Protein AF-A0A820CTV7-F1 (afdb_monomer_lite)

Foldseek 3Di:
DDPPPPPPVPPCNVVVVLLVVLLVVLQVQLLDLPQPDALVVSLVSSQVVVCVVVVDDDDPPDDRPDDSVRSVVSCVVSQWDADPPGNGTHHPVSDHPVRPDD

Structure (mmCIF, N/CA/C/O backbone):
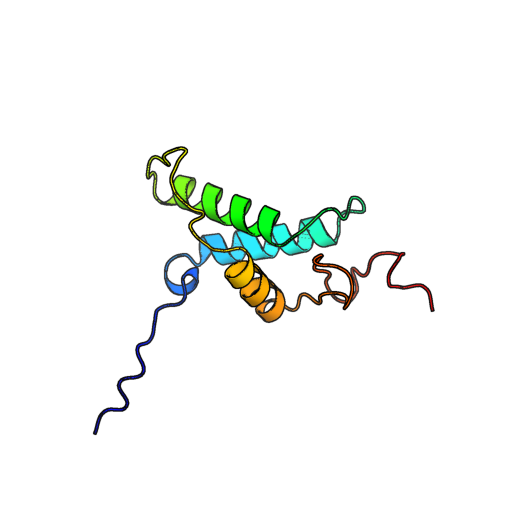data_AF-A0A820CTV7-F1
#
_entry.id   AF-A0A820CTV7-F1
#
loop_
_atom_site.group_PDB
_atom_site.id
_atom_site.type_symbol
_atom_site.label_atom_id
_atom_site.label_alt_id
_atom_site.label_comp_id
_atom_site.label_asym_id
_atom_site.label_entity_id
_atom_site.label_seq_id
_atom_site.pdbx_PDB_ins_code
_atom_site.Cartn_x
_atom_site.Cartn_y
_atom_site.Cartn_z
_atom_site.occupancy
_atom_site.B_iso_or_equiv
_atom_site.auth_seq_id
_atom_site.auth_comp_id
_atom_site.auth_asym_id
_atom_site.auth_atom_id
_atom_site.pdbx_PDB_model_num
ATOM 1 N N . GLU A 1 1 ? -20.499 -4.637 -34.518 1.00 41.75 1 GLU A N 1
ATOM 2 C CA . GLU A 1 1 ? -19.044 -4.855 -34.421 1.00 41.75 1 GLU A CA 1
ATOM 3 C C . GLU A 1 1 ? -18.436 -4.005 -33.309 1.00 41.75 1 GLU A C 1
ATOM 5 O O . GLU A 1 1 ? -18.796 -2.845 -33.170 1.00 41.75 1 GLU A O 1
ATOM 10 N N . GLY A 1 2 ? -17.578 -4.618 -32.487 1.00 45.88 2 GLY A N 1
ATOM 11 C CA . GLY A 1 2 ? -16.484 -3.969 -31.755 1.00 45.88 2 GLY A CA 1
ATOM 12 C C . GLY A 1 2 ? -16.779 -2.846 -30.753 1.00 45.88 2 GLY A C 1
ATOM 13 O O . GLY A 1 2 ? -16.263 -1.746 -30.921 1.00 45.88 2 GLY A O 1
ATOM 14 N N . ARG A 1 3 ? -17.445 -3.119 -29.617 1.00 50.94 3 ARG A N 1
ATOM 15 C CA . ARG A 1 3 ? -17.168 -2.323 -28.402 1.00 50.94 3 ARG A CA 1
ATOM 16 C C . ARG A 1 3 ? -15.795 -2.749 -27.889 1.00 50.94 3 ARG A C 1
ATOM 18 O O . ARG A 1 3 ? -15.694 -3.640 -27.051 1.00 50.94 3 ARG A O 1
ATOM 25 N N . GLY A 1 4 ? -14.744 -2.153 -28.450 1.00 45.50 4 GLY A N 1
ATOM 26 C CA . GLY A 1 4 ? -13.370 -2.270 -27.973 1.00 45.50 4 GLY A CA 1
ATOM 27 C C . GLY A 1 4 ? -13.254 -1.649 -26.587 1.00 45.50 4 GLY A C 1
ATOM 28 O O . GLY A 1 4 ? -12.753 -0.539 -26.432 1.00 45.50 4 GLY A O 1
ATOM 29 N N . GLY A 1 5 ? -13.767 -2.346 -25.572 1.00 43.34 5 GLY A N 1
ATOM 30 C CA . GLY A 1 5 ? -13.456 -2.060 -24.188 1.00 43.34 5 GLY A CA 1
ATOM 31 C C . GLY A 1 5 ? -11.959 -2.243 -24.054 1.00 43.34 5 GLY A C 1
ATOM 32 O O . GLY A 1 5 ? -11.481 -3.375 -24.038 1.00 43.34 5 GLY A O 1
ATOM 33 N N . LYS A 1 6 ? -11.211 -1.135 -24.034 1.00 47.84 6 LYS A N 1
ATOM 34 C CA . LYS A 1 6 ? -9.814 -1.150 -23.623 1.00 47.84 6 LYS A CA 1
ATOM 35 C C . LYS A 1 6 ? -9.811 -1.840 -22.264 1.00 47.84 6 LYS A C 1
ATOM 37 O O . LYS A 1 6 ? -10.196 -1.234 -21.267 1.00 47.84 6 LYS A O 1
ATOM 42 N N . ARG A 1 7 ? -9.418 -3.116 -22.226 1.00 48.62 7 ARG A N 1
ATOM 43 C CA . ARG A 1 7 ? -8.860 -3.728 -21.027 1.00 48.62 7 ARG A CA 1
ATOM 44 C C . ARG A 1 7 ? -7.602 -2.918 -20.762 1.00 48.62 7 ARG A C 1
ATOM 46 O O . ARG A 1 7 ? -6.520 -3.262 -21.214 1.00 48.62 7 ARG A O 1
ATOM 53 N N . THR A 1 8 ? -7.762 -1.760 -20.133 1.00 48.78 8 THR A N 1
ATOM 54 C CA . THR A 1 8 ? -6.677 -1.133 -19.405 1.00 48.78 8 THR A CA 1
ATOM 55 C C . THR A 1 8 ? -6.351 -2.162 -18.342 1.00 48.78 8 THR A C 1
ATOM 57 O O . THR A 1 8 ? -7.089 -2.250 -17.356 1.00 48.78 8 THR A O 1
ATOM 60 N N . SER A 1 9 ? -5.362 -3.026 -18.606 1.00 56.34 9 SER A N 1
ATOM 61 C CA . SER A 1 9 ? -4.808 -3.911 -17.587 1.00 56.34 9 SER A CA 1
ATOM 62 C C . SER A 1 9 ? -4.627 -3.041 -16.356 1.00 56.34 9 SER A C 1
ATOM 64 O O . SER A 1 9 ? -3.955 -2.007 -16.404 1.00 56.34 9 SER A O 1
ATOM 66 N N . SER A 1 10 ? -5.390 -3.350 -15.305 1.00 68.88 10 SER A N 1
ATOM 67 C CA . SER A 1 10 ? -5.280 -2.588 -14.067 1.00 68.88 10 SER A CA 1
ATOM 68 C C . SER A 1 10 ? -3.824 -2.694 -13.629 1.00 68.88 10 SER A C 1
ATOM 70 O O . SER A 1 10 ? -3.195 -3.711 -13.876 1.00 68.88 10 SER A O 1
ATOM 72 N N . PHE A 1 11 ? -3.257 -1.667 -13.003 1.00 79.88 11 PHE A N 1
ATOM 73 C CA . PHE A 1 11 ? -1.857 -1.703 -12.553 1.00 79.88 11 PHE A CA 1
ATOM 74 C C . PHE A 1 11 ? -1.488 -3.029 -11.843 1.00 79.88 11 PHE A C 1
ATOM 76 O O . PHE A 1 11 ? -0.429 -3.597 -12.081 1.00 79.88 11 PHE A O 1
ATOM 83 N N . TYR A 1 12 ? -2.418 -3.572 -11.057 1.00 81.50 12 TYR A N 1
ATOM 84 C CA . TYR A 1 12 ? -2.290 -4.846 -10.347 1.00 81.50 12 TYR A CA 1
ATOM 85 C C . TYR A 1 12 ? -2.395 -6.113 -11.217 1.00 81.50 12 TYR A C 1
ATOM 87 O O . TYR A 1 12 ? -1.938 -7.165 -10.801 1.00 81.50 12 TYR A O 1
ATOM 95 N N . ASP A 1 13 ? -2.941 -6.018 -12.428 1.00 82.06 13 ASP A N 1
ATOM 96 C CA . ASP A 1 13 ? -2.929 -7.087 -13.441 1.00 82.06 13 ASP A CA 1
ATOM 97 C C . ASP A 1 13 ? -1.499 -7.331 -13.958 1.00 82.06 13 ASP A C 1
ATOM 99 O O . ASP A 1 13 ? -1.119 -8.454 -14.267 1.00 82.06 13 ASP A O 1
ATOM 103 N N . ILE A 1 14 ? -0.691 -6.264 -14.000 1.00 83.88 14 ILE A N 1
ATOM 104 C CA . ILE A 1 14 ? 0.721 -6.298 -14.404 1.00 83.88 14 ILE A CA 1
ATOM 105 C C . ILE A 1 14 ? 1.624 -6.571 -13.192 1.00 83.88 14 ILE A C 1
ATOM 107 O O . ILE A 1 14 ? 2.640 -7.250 -13.315 1.00 83.88 14 ILE A O 1
ATOM 111 N N . PHE A 1 15 ? 1.245 -6.059 -12.016 1.00 85.06 15 PHE A N 1
ATOM 112 C CA . PHE A 1 15 ? 2.001 -6.194 -10.769 1.00 85.06 15 PHE A CA 1
ATOM 113 C C . PHE A 1 15 ? 1.155 -6.824 -9.645 1.00 85.06 15 PHE A C 1
ATOM 115 O O . PHE A 1 15 ? 0.832 -6.141 -8.662 1.00 85.06 15 PHE A O 1
ATOM 122 N N . PRO A 1 16 ? 0.794 -8.116 -9.760 1.00 87.19 16 PRO A N 1
ATOM 123 C CA . PRO A 1 16 ? -0.030 -8.799 -8.761 1.00 87.19 16 PRO A CA 1
ATOM 1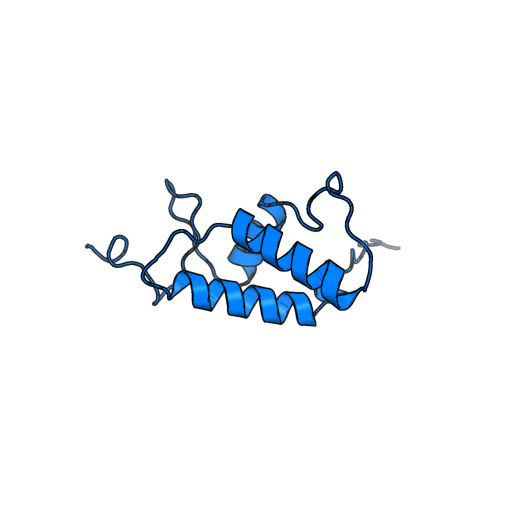24 C C . PRO A 1 16 ? 0.679 -8.928 -7.405 1.00 87.19 16 PRO A C 1
ATOM 126 O O . PRO A 1 16 ? 0.043 -8.801 -6.359 1.00 87.19 16 PRO A O 1
ATOM 129 N N . ASP A 1 17 ? 2.007 -9.083 -7.396 1.00 87.81 17 ASP A N 1
ATOM 130 C CA . ASP A 1 17 ? 2.806 -9.099 -6.164 1.00 87.81 17 ASP A CA 1
ATOM 131 C C . ASP A 1 17 ? 2.685 -7.787 -5.381 1.00 87.81 17 ASP A C 1
ATOM 133 O O . ASP A 1 17 ? 2.511 -7.798 -4.161 1.00 87.81 17 ASP A O 1
ATOM 137 N N . ILE A 1 18 ? 2.692 -6.646 -6.083 1.00 89.12 18 ILE A N 1
ATOM 138 C CA . ILE A 1 18 ? 2.505 -5.333 -5.452 1.00 89.12 18 ILE A CA 1
ATOM 139 C C . ILE A 1 18 ? 1.101 -5.226 -4.861 1.00 89.12 18 ILE A C 1
ATOM 141 O O . ILE A 1 18 ? 0.951 -4.667 -3.777 1.00 89.12 18 ILE A O 1
ATOM 145 N N . GLU A 1 19 ? 0.074 -5.762 -5.530 1.00 89.25 19 GLU A N 1
ATOM 146 C CA . GLU A 1 19 ? -1.287 -5.775 -4.981 1.00 89.25 19 GLU A CA 1
ATOM 147 C C . GLU A 1 19 ? -1.355 -6.551 -3.668 1.00 89.25 19 GLU A C 1
ATOM 149 O O . GLU A 1 19 ? -1.873 -6.044 -2.670 1.00 89.25 19 GLU A O 1
ATOM 154 N N . SER A 1 20 ? -0.798 -7.763 -3.662 1.00 88.44 20 SER A N 1
ATOM 155 C CA . SER A 1 20 ? -0.781 -8.638 -2.493 1.00 88.44 20 SER A CA 1
ATOM 156 C C . SER A 1 20 ? -0.071 -7.971 -1.310 1.00 88.44 20 SER A C 1
ATOM 158 O O . SER A 1 20 ? -0.625 -7.885 -0.208 1.00 88.44 20 SER A O 1
ATOM 160 N N . LEU A 1 21 ? 1.110 -7.393 -1.555 1.00 89.94 21 LEU A N 1
ATOM 161 C CA . LEU A 1 21 ? 1.885 -6.666 -0.548 1.00 89.94 21 LEU A CA 1
ATOM 162 C C . LEU A 1 21 ? 1.148 -5.420 -0.046 1.00 89.94 21 LEU A C 1
ATOM 164 O O . LEU A 1 21 ? 1.075 -5.193 1.160 1.00 89.94 21 LEU A O 1
ATOM 168 N N . ALA A 1 22 ? 0.570 -4.627 -0.948 1.00 89.88 22 ALA A N 1
ATOM 169 C CA . ALA A 1 22 ? -0.155 -3.407 -0.607 1.00 89.88 22 ALA A CA 1
ATOM 170 C C . ALA A 1 22 ? -1.414 -3.701 0.222 1.00 89.88 22 ALA A C 1
ATOM 172 O O . ALA A 1 22 ? -1.705 -2.986 1.188 1.00 89.88 22 ALA A O 1
ATOM 173 N N . LYS A 1 23 ? -2.136 -4.780 -0.099 1.00 88.88 23 LYS A N 1
ATOM 174 C CA . LYS A 1 23 ? -3.292 -5.244 0.673 1.00 88.88 23 LYS A CA 1
ATOM 175 C C . LYS A 1 23 ? -2.874 -5.700 2.070 1.00 88.88 23 LYS A C 1
ATOM 177 O O . LYS A 1 23 ? -3.459 -5.244 3.052 1.00 88.88 23 LYS A O 1
ATOM 182 N N . ALA A 1 24 ? -1.837 -6.532 2.175 1.00 89.00 24 ALA A N 1
ATOM 183 C CA . ALA A 1 24 ? -1.309 -6.991 3.460 1.00 89.00 24 ALA A CA 1
ATOM 184 C C . ALA A 1 24 ? -0.804 -5.824 4.327 1.00 89.00 24 ALA A C 1
ATOM 186 O O . ALA A 1 24 ? -1.095 -5.763 5.523 1.00 89.00 24 ALA A O 1
ATOM 187 N N . TYR A 1 25 ? -0.104 -4.864 3.714 1.00 88.50 25 TYR A N 1
ATOM 188 C CA . TYR A 1 25 ? 0.358 -3.644 4.371 1.00 88.50 25 TYR A CA 1
ATOM 189 C C . TYR A 1 25 ? -0.816 -2.820 4.908 1.00 88.50 25 TYR A C 1
ATOM 191 O O . TYR A 1 25 ? -0.812 -2.446 6.079 1.00 88.50 25 TYR A O 1
ATOM 199 N N . SER A 1 26 ? -1.852 -2.612 4.090 1.00 86.81 26 SER A N 1
ATOM 200 C CA . SER A 1 26 ? -3.045 -1.849 4.475 1.00 86.81 26 SER A CA 1
ATOM 201 C C . SER A 1 26 ? -3.771 -2.484 5.658 1.00 86.81 26 SER A C 1
ATOM 203 O O . SER A 1 26 ? -4.060 -1.800 6.633 1.00 86.81 26 SER A O 1
ATOM 205 N N . VAL A 1 27 ? -4.007 -3.800 5.620 1.00 84.25 27 VAL A N 1
ATOM 206 C CA . VAL A 1 27 ? -4.645 -4.523 6.732 1.00 84.25 27 VAL A CA 1
ATOM 207 C C . VAL A 1 27 ? -3.803 -4.387 7.997 1.00 84.25 27 VAL A C 1
ATOM 209 O O . VAL A 1 27 ? -4.308 -3.950 9.028 1.00 84.25 27 VAL A O 1
ATOM 212 N N . ARG A 1 28 ? -2.496 -4.665 7.917 1.00 85.31 28 ARG A N 1
ATOM 213 C CA . ARG A 1 28 ? -1.588 -4.581 9.068 1.00 85.31 28 ARG A CA 1
ATOM 214 C C . ARG A 1 28 ? -1.558 -3.180 9.680 1.00 85.31 28 ARG A C 1
ATOM 216 O O . ARG A 1 28 ? -1.593 -3.054 10.903 1.00 85.31 28 ARG A O 1
ATOM 223 N N . ARG A 1 29 ? -1.508 -2.131 8.857 1.00 83.56 29 ARG A N 1
ATOM 224 C CA . ARG A 1 29 ? -1.499 -0.738 9.324 1.00 83.56 29 ARG A CA 1
ATOM 225 C C . ARG A 1 29 ? -2.844 -0.321 9.921 1.00 83.56 29 ARG A C 1
ATOM 227 O O . ARG A 1 29 ? -2.837 0.328 10.958 1.00 83.56 29 ARG A O 1
ATOM 234 N N . CYS A 1 30 ? -3.969 -0.766 9.359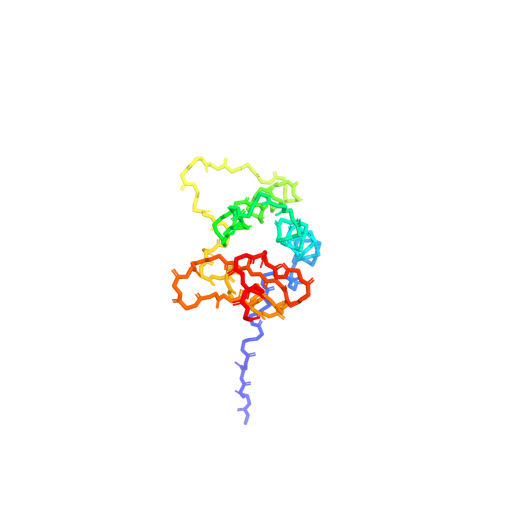 1.00 76.38 30 CYS A N 1
ATOM 235 C CA . CYS A 1 30 ? -5.291 -0.560 9.959 1.00 76.38 30 CYS A CA 1
ATOM 236 C C . CYS A 1 30 ? -5.463 -1.313 11.290 1.00 76.38 30 CYS A C 1
ATOM 238 O O . CYS A 1 30 ? -6.122 -0.803 12.187 1.00 76.38 30 CYS A O 1
ATOM 240 N N . THR A 1 31 ? -4.853 -2.495 11.454 1.00 73.88 31 THR A N 1
ATOM 241 C CA . THR A 1 31 ? -4.900 -3.245 12.728 1.00 73.88 31 THR A CA 1
ATOM 242 C C . THR A 1 31 ? -3.995 -2.666 13.819 1.00 73.88 31 THR A C 1
ATOM 244 O O . THR A 1 31 ? -4.149 -2.987 14.998 1.00 73.88 31 THR A O 1
ATOM 247 N N . ALA A 1 32 ? -3.018 -1.835 13.451 1.00 73.75 32 ALA A N 1
ATOM 248 C CA . ALA A 1 32 ? -2.102 -1.244 14.411 1.00 73.75 32 ALA A CA 1
ATOM 249 C C . ALA A 1 32 ? -2.810 -0.128 15.196 1.00 73.75 32 ALA A C 1
ATOM 251 O O . ALA A 1 32 ? -3.407 0.775 14.619 1.00 73.75 32 ALA A O 1
ATOM 252 N N . LYS A 1 33 ? -2.677 -0.134 16.531 1.00 57.78 33 LYS A N 1
ATOM 253 C CA . LYS A 1 33 ? -3.231 0.920 17.412 1.00 57.78 33 LYS A CA 1
ATOM 254 C C . LYS A 1 33 ? -2.752 2.337 17.048 1.00 57.78 33 LYS A C 1
ATOM 256 O O . LYS A 1 33 ? -3.433 3.314 17.354 1.00 57.78 33 LYS A O 1
ATOM 261 N N . ALA A 1 34 ? -1.601 2.452 16.382 1.00 58.25 34 ALA A N 1
ATOM 262 C CA . ALA A 1 34 ? -1.081 3.692 15.814 1.00 58.25 34 ALA A CA 1
ATOM 263 C C . ALA A 1 34 ? -1.742 3.966 14.453 1.00 58.25 34 ALA A C 1
ATOM 265 O O . ALA A 1 34 ? -1.162 3.741 13.395 1.00 58.25 34 ALA A O 1
ATOM 266 N N . ALA A 1 35 ? -2.992 4.405 14.487 1.00 57.28 35 ALA A N 1
ATOM 267 C CA . ALA A 1 35 ? -3.803 4.589 13.291 1.00 57.28 35 ALA A CA 1
ATOM 268 C C . ALA A 1 35 ? -3.617 5.975 12.655 1.00 57.28 35 ALA A C 1
ATOM 270 O O . ALA A 1 35 ? -4.516 6.817 12.607 1.00 57.28 35 ALA A O 1
ATOM 271 N N . ASP A 1 36 ? -2.401 6.168 12.152 1.00 69.44 36 ASP A N 1
ATOM 272 C CA . ASP A 1 36 ? -2.039 7.245 11.229 1.00 69.44 36 ASP A CA 1
ATOM 273 C C . ASP A 1 36 ? -1.892 6.725 9.790 1.00 69.44 36 ASP A C 1
ATOM 275 O O . ASP A 1 36 ? -1.215 7.312 8.962 1.00 69.44 36 ASP A O 1
ATOM 279 N N . PHE A 1 37 ? -2.505 5.580 9.482 1.00 81.56 37 PHE A N 1
ATOM 280 C CA . PHE A 1 37 ? -2.481 5.048 8.129 1.00 81.56 37 PHE A CA 1
ATOM 281 C C . PHE A 1 37 ? -3.426 5.837 7.228 1.00 81.56 37 PHE A C 1
ATOM 283 O O . PHE A 1 37 ? -4.608 6.010 7.538 1.00 81.56 37 PHE A O 1
ATOM 290 N N . ASP A 1 38 ? -2.913 6.270 6.084 1.00 83.88 38 ASP A N 1
ATOM 291 C CA . ASP A 1 38 ? -3.671 6.963 5.056 1.00 83.88 38 ASP A CA 1
ATOM 292 C C . ASP A 1 38 ? -3.309 6.451 3.648 1.00 83.88 38 ASP A C 1
ATOM 294 O O . ASP A 1 38 ? -2.378 5.671 3.429 1.00 83.88 38 ASP A O 1
ATOM 298 N N . ALA A 1 39 ? -4.084 6.879 2.650 1.00 85.94 39 ALA A N 1
ATOM 299 C CA . ALA A 1 39 ? -3.876 6.454 1.267 1.00 85.94 39 ALA A CA 1
ATOM 300 C C . ALA A 1 39 ? -2.570 6.986 0.640 1.00 85.94 39 ALA A C 1
ATOM 302 O O . ALA A 1 39 ? -2.125 6.454 -0.378 1.00 85.94 39 ALA A O 1
ATOM 303 N N . PHE A 1 40 ? -1.965 8.026 1.214 1.00 87.00 40 PHE A N 1
ATOM 304 C CA . PHE A 1 40 ? -0.671 8.550 0.801 1.00 87.00 40 PHE A CA 1
ATOM 305 C C . PHE A 1 40 ? 0.478 7.666 1.305 1.00 87.00 40 PHE A C 1
ATOM 307 O O . PHE A 1 40 ? 1.367 7.340 0.516 1.00 87.00 40 PHE A O 1
ATOM 314 N N . GLU A 1 41 ? 0.423 7.161 2.539 1.00 87.50 41 GLU A N 1
ATOM 315 C CA . GLU A 1 41 ? 1.347 6.112 2.999 1.00 87.50 41 GLU A CA 1
ATOM 316 C C . GLU A 1 41 ? 1.285 4.873 2.100 1.00 87.50 41 GLU A C 1
ATOM 318 O O . GLU A 1 41 ? 2.320 4.355 1.674 1.00 87.50 41 GLU A O 1
ATOM 323 N N . LEU A 1 42 ? 0.075 4.444 1.727 1.00 88.69 42 LEU A N 1
ATOM 324 C CA . LEU A 1 42 ? -0.100 3.343 0.782 1.00 88.69 42 LEU A CA 1
ATOM 325 C C . LEU A 1 42 ? 0.519 3.651 -0.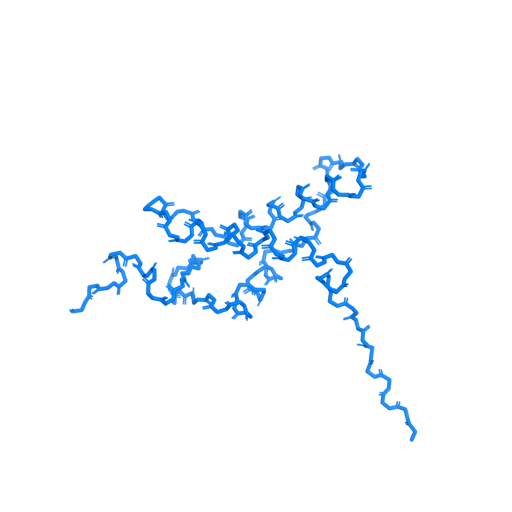589 1.00 88.69 42 LEU A C 1
ATOM 327 O O . LEU A 1 42 ? 1.187 2.793 -1.165 1.00 88.69 42 LEU A O 1
ATOM 331 N N . SER A 1 43 ? 0.328 4.867 -1.112 1.00 90.06 43 SER A N 1
ATOM 332 C CA . SER A 1 43 ? 0.930 5.253 -2.394 1.00 90.06 43 SER A CA 1
ATOM 333 C C . SER A 1 43 ? 2.456 5.250 -2.353 1.00 90.06 43 SER A C 1
ATOM 335 O O . SER A 1 43 ? 3.078 4.789 -3.306 1.00 90.06 43 SER A O 1
ATOM 337 N N . LYS A 1 44 ? 3.062 5.681 -1.238 1.00 89.88 44 LYS A N 1
ATOM 338 C CA . LYS A 1 44 ? 4.515 5.624 -1.035 1.00 89.88 44 LYS A CA 1
ATOM 339 C C . LYS A 1 44 ? 5.020 4.190 -0.966 1.00 89.88 44 LYS A C 1
ATOM 341 O O . LYS A 1 44 ? 6.047 3.885 -1.557 1.00 89.88 44 LYS A O 1
ATOM 346 N N . PHE A 1 45 ? 4.294 3.316 -0.271 1.00 91.00 45 PHE A N 1
ATOM 347 C CA . PHE A 1 45 ? 4.644 1.903 -0.187 1.00 91.00 45 PHE A CA 1
ATOM 348 C C . PHE A 1 45 ? 4.597 1.226 -1.564 1.00 91.00 45 PHE A C 1
ATOM 350 O O . PHE A 1 45 ? 5.542 0.547 -1.948 1.00 91.00 45 PHE A O 1
ATOM 357 N N . ILE A 1 46 ? 3.527 1.444 -2.335 1.00 90.94 46 ILE A N 1
ATOM 358 C CA . ILE A 1 46 ? 3.386 0.899 -3.697 1.00 90.94 46 ILE A CA 1
ATOM 359 C C . ILE A 1 46 ? 4.511 1.393 -4.607 1.00 90.94 46 ILE A C 1
ATOM 361 O O . ILE A 1 46 ? 5.057 0.618 -5.387 1.00 90.94 46 ILE A O 1
ATOM 365 N N . ASP A 1 47 ? 4.835 2.677 -4.509 1.00 91.50 47 ASP A N 1
ATOM 366 C CA . ASP A 1 47 ? 5.908 3.301 -5.268 1.00 91.50 47 ASP A CA 1
ATOM 367 C C . ASP A 1 47 ? 7.267 2.655 -4.957 1.00 91.50 47 ASP A C 1
ATOM 369 O O . ASP A 1 47 ? 7.942 2.174 -5.865 1.00 91.50 47 ASP A O 1
ATOM 373 N N . ASP A 1 48 ? 7.612 2.525 -3.676 1.00 90.12 48 ASP A N 1
ATOM 374 C CA . ASP A 1 48 ? 8.843 1.869 -3.231 1.00 90.12 48 ASP A CA 1
ATOM 375 C C . ASP A 1 48 ? 8.932 0.413 -3.726 1.00 90.12 48 ASP A C 1
ATOM 377 O O . ASP A 1 48 ? 9.918 0.019 -4.354 1.00 90.12 48 ASP A O 1
ATOM 381 N N . GLN A 1 49 ? 7.857 -0.366 -3.556 1.00 90.88 49 GLN A N 1
ATOM 382 C CA . GLN A 1 49 ? 7.803 -1.750 -4.035 1.00 90.88 49 GLN A CA 1
ATOM 383 C C . GLN A 1 49 ? 7.931 -1.851 -5.558 1.00 90.88 49 GLN A C 1
ATOM 385 O O . GLN A 1 49 ? 8.585 -2.766 -6.059 1.00 90.88 49 GLN A O 1
ATOM 390 N N . PHE A 1 50 ? 7.358 -0.907 -6.307 1.00 90.31 50 PHE A N 1
ATOM 391 C CA . PHE A 1 50 ? 7.492 -0.871 -7.760 1.00 90.31 50 PHE A CA 1
ATOM 392 C C . PHE A 1 50 ? 8.949 -0.690 -8.188 1.00 90.31 50 PHE A C 1
ATOM 394 O O . PHE A 1 50 ? 9.434 -1.450 -9.027 1.00 90.31 50 PHE A O 1
ATOM 401 N N . TYR A 1 51 ? 9.674 0.269 -7.610 1.00 89.44 51 TYR A N 1
ATOM 402 C CA . TYR A 1 51 ? 11.080 0.497 -7.959 1.00 89.44 51 TYR A CA 1
ATOM 403 C C . TYR A 1 51 ? 11.995 -0.643 -7.491 1.00 89.44 51 TYR A C 1
ATOM 405 O O . TYR A 1 51 ? 12.943 -0.996 -8.196 1.00 89.44 51 TYR A O 1
ATOM 413 N N . ILE A 1 52 ? 11.680 -1.287 -6.362 1.00 88.56 52 ILE A N 1
ATOM 414 C CA . ILE A 1 52 ? 12.385 -2.492 -5.901 1.00 88.56 52 ILE A CA 1
ATOM 415 C C . ILE A 1 52 ? 12.210 -3.646 -6.897 1.00 88.56 52 ILE A C 1
ATOM 417 O O . ILE A 1 52 ? 13.199 -4.267 -7.294 1.00 88.56 52 ILE A O 1
ATOM 421 N N . LEU A 1 53 ? 10.972 -3.922 -7.321 1.00 87.25 53 LEU A N 1
ATOM 422 C CA . LEU A 1 53 ? 10.656 -5.040 -8.215 1.00 87.25 53 LEU A CA 1
ATOM 423 C C . LEU A 1 53 ? 11.165 -4.811 -9.638 1.00 87.25 53 LEU A C 1
ATOM 425 O O . LEU A 1 53 ? 11.732 -5.716 -10.245 1.00 87.25 53 LEU A O 1
ATOM 429 N N . THR A 1 54 ? 10.996 -3.600 -10.167 1.00 86.31 54 THR A N 1
ATOM 430 C CA . THR A 1 54 ? 11.408 -3.260 -11.537 1.00 86.31 54 THR A CA 1
ATOM 431 C C . THR A 1 54 ? 12.901 -2.967 -11.662 1.00 86.31 54 THR A C 1
ATOM 433 O O . THR A 1 54 ? 13.409 -2.891 -12.779 1.00 86.31 54 THR A O 1
ATOM 436 N N . ARG A 1 55 ? 13.616 -2.793 -10.537 1.00 86.38 55 ARG A N 1
ATOM 437 C CA . ARG A 1 55 ? 15.025 -2.356 -10.481 1.00 86.38 55 ARG A CA 1
ATOM 438 C C . ARG A 1 55 ? 15.279 -1.024 -11.200 1.00 86.38 55 ARG A C 1
ATOM 440 O O . ARG A 1 55 ? 16.423 -0.700 -11.520 1.00 86.38 55 ARG A O 1
ATOM 447 N N . ILE A 1 56 ? 14.230 -0.239 -11.443 1.00 88.25 56 ILE A N 1
ATOM 448 C CA . ILE A 1 56 ? 14.334 1.090 -12.039 1.00 88.25 56 ILE A CA 1
ATOM 449 C C . ILE A 1 56 ? 14.840 2.055 -10.968 1.00 88.25 56 ILE A C 1
ATOM 451 O O . ILE A 1 56 ? 14.424 2.012 -9.810 1.00 88.25 56 ILE A O 1
ATOM 455 N N . LYS A 1 57 ? 15.747 2.955 -11.348 1.00 85.31 57 LYS A N 1
ATOM 456 C CA . LYS A 1 57 ? 16.222 4.001 -10.445 1.00 85.31 57 LYS A CA 1
ATOM 457 C C . LYS A 1 57 ? 15.200 5.136 -10.408 1.00 85.31 57 LYS A C 1
ATOM 459 O O . LYS A 1 57 ? 14.989 5.801 -11.418 1.00 85.31 57 LYS A O 1
ATOM 464 N N . LYS A 1 58 ? 14.588 5.360 -9.247 1.00 84.44 58 LYS A N 1
ATOM 465 C CA . LYS A 1 58 ? 13.682 6.490 -9.015 1.00 84.44 58 LYS A CA 1
ATOM 466 C C . LYS A 1 58 ? 14.456 7.812 -8.987 1.00 84.44 58 LYS A C 1
ATOM 468 O O . LYS A 1 58 ? 15.441 7.911 -8.250 1.00 84.44 58 LYS A O 1
ATOM 473 N N . ASN A 1 59 ? 14.005 8.839 -9.714 1.00 85.12 59 ASN A N 1
ATOM 474 C CA . ASN A 1 59 ? 14.471 10.206 -9.475 1.00 85.12 59 ASN A CA 1
ATOM 475 C C . ASN A 1 59 ? 13.639 10.879 -8.384 1.00 85.12 59 ASN A C 1
ATOM 477 O O . ASN A 1 59 ? 12.452 10.622 -8.217 1.00 85.12 59 ASN A O 1
ATOM 481 N N . VAL A 1 60 ? 14.252 11.824 -7.674 1.00 79.12 60 VAL A N 1
ATOM 482 C CA . VAL A 1 60 ? 13.582 12.593 -6.611 1.00 79.12 60 VAL A CA 1
ATOM 483 C C . VAL A 1 60 ? 12.379 13.407 -7.114 1.00 79.12 60 VAL A C 1
ATOM 485 O O . VAL A 1 60 ? 11.467 13.685 -6.344 1.00 79.12 60 VAL A O 1
ATOM 488 N N . ASN A 1 61 ? 12.365 13.753 -8.405 1.00 84.50 61 ASN A N 1
ATOM 489 C CA . ASN A 1 61 ? 11.287 14.510 -9.044 1.00 84.50 61 ASN A CA 1
ATOM 490 C C . ASN A 1 61 ? 10.218 13.618 -9.691 1.00 84.50 61 ASN A C 1
ATOM 492 O O . ASN A 1 61 ? 9.237 14.149 -10.209 1.00 84.50 61 ASN A O 1
ATOM 496 N N . ASP A 1 62 ? 10.408 12.293 -9.708 1.00 83.81 62 ASP A N 1
ATOM 497 C CA . ASP A 1 62 ? 9.410 11.400 -10.290 1.00 83.81 62 ASP A CA 1
ATOM 498 C C . ASP A 1 62 ? 8.138 11.408 -9.425 1.00 83.81 62 ASP A C 1
ATOM 500 O O . ASP A 1 62 ? 8.218 11.267 -8.195 1.00 83.81 62 ASP A O 1
ATOM 504 N N . PRO A 1 63 ? 6.954 11.577 -10.043 1.00 84.81 63 PRO A N 1
ATOM 505 C CA . PRO A 1 63 ? 5.695 11.479 -9.327 1.00 84.81 63 PRO A CA 1
ATOM 506 C C . PRO A 1 63 ? 5.483 10.050 -8.821 1.00 84.81 63 PRO A C 1
ATOM 508 O O . PRO A 1 63 ? 6.073 9.094 -9.321 1.00 84.81 63 PRO A O 1
ATOM 511 N N . LEU A 1 64 ? 4.589 9.903 -7.843 1.00 86.56 64 LEU A N 1
ATOM 512 C CA . LEU A 1 64 ? 4.214 8.587 -7.336 1.00 86.56 64 LEU A CA 1
ATOM 513 C C . LEU A 1 64 ? 3.651 7.714 -8.464 1.00 86.56 64 LEU A C 1
ATOM 515 O O . LEU A 1 64 ? 2.751 8.153 -9.186 1.00 86.56 64 LEU A O 1
ATOM 519 N N . ILE A 1 65 ? 4.106 6.459 -8.544 1.00 87.50 65 ILE A N 1
ATOM 520 C CA . ILE A 1 65 ? 3.629 5.479 -9.542 1.00 87.50 65 ILE A CA 1
ATOM 521 C C . ILE A 1 65 ? 2.101 5.341 -9.520 1.00 87.50 65 ILE A C 1
ATOM 523 O O . ILE A 1 65 ? 1.460 5.133 -10.553 1.00 87.50 65 ILE A O 1
ATOM 527 N N . ARG A 1 66 ? 1.492 5.494 -8.337 1.00 85.00 66 ARG A N 1
ATOM 528 C CA . ARG A 1 66 ? 0.044 5.620 -8.181 1.00 85.00 66 ARG A CA 1
ATOM 529 C C . ARG A 1 66 ? -0.323 6.842 -7.358 1.00 85.00 66 ARG A C 1
ATOM 531 O O . ARG A 1 66 ? 0.159 7.028 -6.246 1.00 85.00 66 ARG A O 1
ATOM 538 N N . SER A 1 67 ? -1.276 7.619 -7.864 1.00 86.62 67 SER A N 1
ATOM 539 C CA . SER A 1 67 ? -1.871 8.735 -7.129 1.00 86.62 67 SER A CA 1
ATOM 540 C C . SER A 1 67 ? -2.610 8.257 -5.873 1.00 86.62 67 SER A C 1
ATOM 542 O O . SER A 1 67 ? -3.135 7.139 -5.815 1.00 86.62 67 SER A O 1
ATOM 544 N N . VAL A 1 68 ? -2.741 9.145 -4.889 1.00 87.38 68 VAL A N 1
ATOM 545 C CA . VAL A 1 68 ? -3.475 8.886 -3.638 1.00 87.38 68 VAL A CA 1
ATOM 546 C C . VAL A 1 68 ? -4.926 8.470 -3.907 1.00 87.38 68 VAL A C 1
ATOM 548 O O . VAL A 1 68 ? -5.414 7.502 -3.329 1.00 87.38 68 VAL A O 1
ATOM 551 N N . GLU A 1 69 ? -5.615 9.140 -4.833 1.00 85.19 69 GLU A N 1
ATOM 552 C CA . GLU A 1 69 ? -7.003 8.821 -5.211 1.00 85.19 69 GLU A CA 1
ATOM 553 C C . GLU A 1 69 ? -7.138 7.406 -5.783 1.00 85.19 69 GLU A C 1
ATOM 555 O O . GLU A 1 69 ? -8.043 6.646 -5.440 1.00 85.19 69 GLU A O 1
ATOM 560 N N . SER A 1 70 ? -6.168 7.023 -6.607 1.00 86.19 70 SER A N 1
ATOM 561 C CA . SER A 1 70 ? -6.032 5.684 -7.163 1.00 86.19 70 SER A CA 1
ATOM 562 C C . SER A 1 70 ? -5.863 4.621 -6.068 1.00 86.19 70 SER A C 1
ATOM 564 O O . SER A 1 70 ? -6.475 3.553 -6.141 1.00 86.19 70 SER A O 1
ATOM 566 N N . CYS A 1 71 ? -5.084 4.930 -5.030 1.00 87.50 71 CYS A N 1
ATOM 567 C CA . CYS A 1 71 ? -4.899 4.064 -3.867 1.00 87.50 71 CYS A CA 1
ATOM 568 C C . CYS A 1 71 ? -6.171 3.979 -3.009 1.00 87.50 71 CYS A C 1
ATOM 570 O O . CYS A 1 71 ? -6.519 2.895 -2.550 1.00 87.50 71 CYS A O 1
ATOM 572 N N . ARG A 1 72 ? -6.936 5.073 -2.866 1.00 86.12 72 ARG A N 1
ATOM 573 C CA . ARG A 1 72 ? -8.257 5.056 -2.202 1.00 86.12 72 ARG A CA 1
ATOM 574 C C . ARG A 1 72 ? -9.246 4.140 -2.905 1.00 86.12 72 ARG A C 1
ATOM 576 O O . ARG A 1 72 ? -9.961 3.394 -2.243 1.00 86.12 72 ARG A O 1
ATOM 583 N N . LEU A 1 73 ? -9.284 4.176 -4.236 1.00 85.69 73 LEU A N 1
ATOM 584 C CA . LEU A 1 73 ? -10.123 3.263 -5.013 1.00 85.69 73 LEU A CA 1
ATOM 585 C C . LEU A 1 73 ? -9.698 1.802 -4.810 1.00 85.69 73 LEU A C 1
ATOM 587 O O . LEU A 1 73 ? -10.566 0.944 -4.671 1.00 85.69 73 LEU A O 1
ATOM 591 N N . GLY A 1 74 ? -8.390 1.527 -4.745 1.00 86.06 74 GLY A N 1
ATOM 592 C CA . GLY A 1 74 ? -7.856 0.202 -4.404 1.00 86.06 74 GLY A CA 1
ATOM 593 C C . GLY A 1 74 ? -8.302 -0.262 -3.017 1.00 86.06 74 GLY A C 1
ATOM 594 O O . GLY A 1 74 ? -8.909 -1.319 -2.888 1.00 86.06 74 GLY A O 1
ATOM 595 N N . LEU A 1 75 ? -8.120 0.585 -2.005 1.00 86.88 75 LEU A N 1
ATOM 596 C CA . LEU A 1 75 ? -8.562 0.338 -0.632 1.00 86.88 75 LEU A CA 1
ATOM 597 C C . LEU A 1 75 ? -10.060 0.015 -0.552 1.00 86.88 75 LEU A C 1
ATOM 599 O O . LEU A 1 75 ? -10.430 -0.996 0.040 1.00 86.88 75 LEU A O 1
ATOM 603 N N . ARG A 1 76 ? -10.922 0.803 -1.212 1.00 83.94 76 ARG A N 1
ATOM 604 C CA . ARG A 1 76 ? -12.369 0.518 -1.276 1.00 83.94 76 ARG A CA 1
ATOM 605 C C . ARG A 1 76 ? -12.666 -0.828 -1.934 1.00 83.94 76 ARG A C 1
ATOM 607 O O . ARG A 1 76 ? -13.516 -1.562 -1.442 1.00 83.94 76 ARG A O 1
ATOM 614 N N . ARG A 1 77 ? -11.964 -1.172 -3.022 1.00 85.56 77 ARG A N 1
ATOM 615 C CA . ARG A 1 77 ? -12.103 -2.483 -3.688 1.00 85.56 77 ARG A CA 1
ATOM 616 C C . ARG A 1 77 ? -11.682 -3.638 -2.785 1.00 85.56 77 ARG A C 1
ATOM 618 O O . ARG A 1 77 ? -12.271 -4.707 -2.869 1.00 85.56 77 ARG A O 1
ATOM 625 N N . TRP A 1 78 ? -10.691 -3.429 -1.924 1.00 86.56 78 TRP A N 1
ATOM 626 C CA . TRP A 1 78 ? -10.240 -4.433 -0.960 1.00 86.56 78 TRP A CA 1
ATOM 627 C C . TRP A 1 78 ? -11.127 -4.530 0.289 1.00 86.56 78 TRP A C 1
ATOM 629 O O . TRP A 1 78 ? -10.872 -5.395 1.123 1.00 86.56 78 TRP A O 1
ATOM 639 N N . GLY A 1 79 ? -12.155 -3.684 0.416 1.00 84.00 79 GLY A N 1
ATOM 640 C CA . GLY A 1 79 ? -13.103 -3.692 1.533 1.00 84.00 79 GLY A CA 1
ATOM 641 C C . GLY A 1 79 ? -12.836 -2.642 2.614 1.00 84.00 79 GLY A C 1
ATOM 642 O O . GLY A 1 79 ? -13.506 -2.660 3.642 1.00 84.00 79 GLY A O 1
ATOM 643 N N . ALA A 1 80 ? -11.896 -1.716 2.404 1.00 84.38 80 ALA A N 1
ATOM 644 C CA . ALA A 1 80 ? -11.666 -0.632 3.351 1.00 84.38 80 ALA A CA 1
ATOM 645 C C . ALA A 1 80 ? -12.791 0.415 3.289 1.00 84.38 80 ALA A C 1
ATOM 647 O O . ALA A 1 80 ? -13.207 0.867 2.214 1.00 84.38 80 ALA A O 1
ATOM 648 N N . ARG A 1 81 ? -13.247 0.840 4.462 1.00 82.94 81 ARG A N 1
ATOM 649 C CA . ARG A 1 81 ? -14.183 1.942 4.681 1.00 82.94 81 ARG A CA 1
ATOM 650 C C . ARG A 1 81 ? -13.415 3.215 5.014 1.00 82.94 81 ARG A C 1
ATOM 652 O O . ARG A 1 81 ? -12.285 3.163 5.481 1.00 82.94 81 ARG A O 1
ATOM 659 N N . PHE A 1 82 ? -14.031 4.355 4.734 1.00 78.56 82 PHE A N 1
ATOM 660 C CA . PHE A 1 82 ? -13.501 5.680 5.044 1.00 78.56 82 PHE A CA 1
ATOM 661 C C . PHE A 1 82 ? -14.579 6.404 5.839 1.00 78.56 82 PHE A C 1
ATOM 663 O O . PHE A 1 82 ? -15.742 6.377 5.434 1.00 78.56 82 PHE A O 1
ATOM 670 N N . GLU A 1 83 ? -14.209 7.020 6.953 1.00 71.75 83 GLU A N 1
ATOM 671 C CA . GLU A 1 83 ? -15.143 7.823 7.736 1.00 71.75 83 GLU A CA 1
ATOM 672 C C . GLU A 1 83 ? -15.445 9.140 7.003 1.00 71.75 83 GLU A C 1
ATOM 674 O O . GLU A 1 83 ? -14.570 9.707 6.349 1.00 71.75 83 GLU A O 1
ATOM 679 N N . SER A 1 84 ? -16.671 9.657 7.112 1.00 63.00 84 SER A N 1
ATOM 680 C CA . SER A 1 84 ? -17.103 10.860 6.380 1.00 63.00 84 SER A CA 1
ATOM 681 C C . SER A 1 84 ? -16.235 12.099 6.644 1.00 63.00 84 SER A C 1
ATOM 683 O O . SER A 1 84 ? -16.118 12.945 5.760 1.00 63.00 84 SER A O 1
ATOM 685 N N . ASN A 1 85 ? -15.593 12.186 7.816 1.00 64.19 85 ASN A N 1
ATOM 686 C CA . ASN A 1 85 ? -14.729 13.305 8.209 1.00 64.19 85 ASN A CA 1
ATOM 687 C C . ASN A 1 85 ? -13.235 12.958 8.246 1.00 64.19 85 ASN A C 1
ATOM 689 O O . ASN A 1 85 ? -12.410 13.841 8.485 1.00 64.19 85 ASN A O 1
ATOM 693 N N . SER A 1 86 ? -12.863 11.703 7.983 1.00 63.62 86 SER A N 1
ATOM 694 C CA . SER A 1 86 ? -11.479 11.250 8.074 1.00 63.62 86 SER A CA 1
ATOM 695 C C . SER A 1 86 ? -11.024 10.638 6.757 1.00 63.62 86 SER A C 1
ATOM 697 O O . SER A 1 86 ? -11.614 9.702 6.225 1.00 63.62 86 SER A O 1
ATOM 699 N N . GLN A 1 87 ? -9.901 11.123 6.226 1.00 69.94 87 GLN A N 1
ATOM 700 C CA . GLN A 1 87 ? -9.270 10.554 5.025 1.00 69.94 87 GLN A CA 1
ATOM 701 C C . GLN A 1 87 ? -8.585 9.196 5.298 1.00 69.94 87 GLN A C 1
ATOM 703 O O . GLN A 1 87 ? -7.839 8.696 4.449 1.00 69.94 87 GLN A O 1
ATOM 708 N N . ARG A 1 88 ? -8.834 8.610 6.476 1.00 76.69 88 ARG A N 1
ATOM 709 C CA . ARG A 1 88 ? -8.192 7.407 7.001 1.00 76.69 88 ARG A CA 1
ATOM 710 C C . ARG A 1 88 ? -9.046 6.163 6.728 1.00 76.69 88 ARG A C 1
ATOM 712 O O . ARG A 1 88 ? -10.219 6.140 7.105 1.00 76.69 88 ARG A O 1
ATOM 719 N N . PRO A 1 89 ? -8.485 5.138 6.067 1.00 80.44 89 PRO A N 1
ATOM 720 C CA . PRO A 1 89 ? -9.173 3.879 5.842 1.00 80.44 89 PRO A CA 1
ATOM 721 C C . PRO A 1 89 ? -9.178 2.988 7.096 1.00 80.44 89 PRO A C 1
ATOM 723 O O . PRO A 1 89 ? -8.194 2.928 7.835 1.00 80.44 89 PRO A O 1
ATOM 726 N N . TYR A 1 90 ? -10.251 2.224 7.281 1.00 76.25 90 TYR A N 1
ATOM 727 C CA . TYR A 1 90 ? -10.351 1.137 8.259 1.00 76.25 90 TYR A CA 1
ATOM 728 C C . TYR A 1 90 ? -11.035 -0.086 7.634 1.00 76.25 90 TYR A C 1
ATOM 730 O O . TYR A 1 90 ? -11.702 0.028 6.607 1.00 76.25 90 TYR A O 1
ATOM 738 N N . PHE A 1 91 ? -10.865 -1.264 8.232 1.00 78.88 91 PHE A N 1
ATOM 739 C CA . PHE A 1 91 ? -11.563 -2.486 7.822 1.00 78.88 91 PHE A CA 1
ATOM 740 C C . PHE A 1 91 ? -12.575 -2.875 8.903 1.00 78.88 91 PHE A C 1
ATOM 742 O O . PHE A 1 91 ? -12.303 -2.706 10.090 1.00 78.88 91 PHE A O 1
ATOM 749 N N . GLU A 1 92 ? -13.735 -3.381 8.488 1.00 69.44 92 GLU A N 1
ATOM 750 C CA . GLU A 1 92 ? -14.790 -3.878 9.383 1.00 69.44 92 GLU A CA 1
ATOM 751 C C . GLU A 1 92 ? -14.226 -4.971 10.317 1.00 69.44 92 GLU A C 1
ATOM 753 O O . GLU A 1 92 ? -13.471 -5.834 9.864 1.00 69.44 92 GLU A O 1
ATOM 758 N N . GLY A 1 93 ? -14.503 -4.898 11.627 1.00 66.88 93 GLY A N 1
ATOM 759 C CA . GLY A 1 93 ? -13.911 -5.790 12.643 1.00 66.88 93 GLY A CA 1
ATOM 760 C C . GLY A 1 93 ? -12.492 -5.421 13.116 1.00 66.88 93 GLY A C 1
ATOM 761 O O . GLY A 1 93 ? -12.027 -5.930 14.135 1.00 66.88 93 GLY A O 1
ATOM 762 N N . HIS A 1 94 ? -11.820 -4.492 12.431 1.00 64.69 94 HIS A N 1
ATOM 763 C CA . HIS A 1 94 ? -10.616 -3.788 12.904 1.00 64.69 94 HIS A CA 1
ATOM 764 C C . HIS A 1 94 ? -10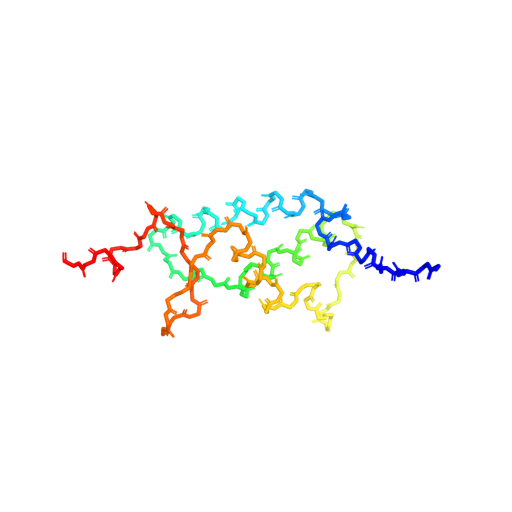.902 -2.300 13.104 1.00 64.69 94 HIS A C 1
ATOM 766 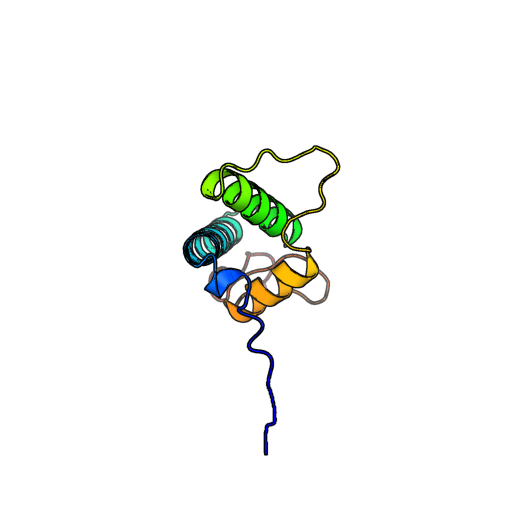O O . HIS A 1 94 ? -10.036 -1.440 12.928 1.00 64.69 94 HIS A O 1
ATOM 772 N N . GLU A 1 95 ? -12.156 -2.008 13.427 1.00 63.62 95 GLU A N 1
ATOM 773 C CA . GLU A 1 95 ? -12.618 -0.673 13.740 1.00 63.62 95 GLU A CA 1
ATOM 774 C C . GLU A 1 95 ? -11.823 -0.155 14.930 1.00 63.62 95 GLU A C 1
ATOM 776 O O . GLU A 1 95 ? -11.583 -0.854 15.922 1.00 63.62 95 GLU A O 1
ATOM 781 N N . ARG A 1 96 ? -11.344 1.078 14.803 1.00 59.66 96 ARG A N 1
ATOM 782 C CA . ARG A 1 96 ? -10.624 1.704 15.899 1.00 59.66 96 ARG A CA 1
ATOM 783 C C . ARG A 1 96 ? -11.587 1.897 17.075 1.00 59.66 96 ARG A C 1
ATOM 785 O O . ARG A 1 96 ? -12.784 2.064 16.849 1.00 59.66 96 ARG A O 1
ATOM 792 N N . PRO A 1 97 ? -11.103 1.937 18.325 1.00 57.28 97 PRO A N 1
ATOM 793 C CA . PRO A 1 97 ? -11.962 2.226 19.473 1.00 57.28 97 PRO A CA 1
ATOM 794 C C . PRO A 1 97 ? -12.707 3.568 19.350 1.00 57.28 97 PRO A C 1
ATOM 796 O O . PRO A 1 97 ? -13.783 3.695 19.918 1.00 57.28 97 PRO A O 1
ATOM 799 N N . ASP A 1 98 ? -12.187 4.529 18.573 1.00 56.69 98 ASP A N 1
ATOM 800 C CA . ASP A 1 98 ? -12.878 5.774 18.194 1.00 56.69 98 ASP A CA 1
ATOM 801 C C . ASP A 1 98 ? -14.113 5.580 17.289 1.00 56.69 98 ASP A C 1
ATOM 803 O O . ASP A 1 98 ? -14.975 6.450 17.254 1.00 56.69 98 ASP A O 1
ATOM 807 N N . VAL A 1 99 ? -14.225 4.445 16.595 1.00 53.44 99 VAL A N 1
ATOM 808 C CA . VAL A 1 99 ? -15.326 4.108 15.671 1.00 53.44 99 VAL A CA 1
ATOM 809 C C . VAL A 1 99 ? -16.382 3.218 16.342 1.00 53.44 99 VAL A C 1
ATOM 811 O O . VAL A 1 99 ? -17.554 3.277 15.992 1.00 53.44 99 VAL A O 1
ATOM 814 N N . VAL A 1 100 ? -15.986 2.413 17.334 1.00 56.78 100 VAL A N 1
ATOM 815 C CA . VAL A 1 100 ? -16.861 1.429 18.007 1.00 56.78 100 VAL A CA 1
ATOM 816 C C . VAL A 1 100 ? -17.677 2.043 19.160 1.00 56.78 100 VAL A C 1
ATOM 818 O O . VAL A 1 100 ? -18.490 1.354 19.768 1.00 56.78 100 VAL A O 1
ATOM 821 N N . GLN A 1 101 ? -17.501 3.329 19.490 1.00 47.81 101 GLN A N 1
ATOM 822 C CA . GLN A 1 101 ? -18.319 3.973 20.525 1.00 47.81 101 GLN A CA 1
ATOM 823 C C . GLN A 1 101 ? -19.743 4.253 20.021 1.00 47.81 101 GLN A C 1
ATOM 825 O O . GLN A 1 101 ? -20.023 5.312 19.459 1.00 47.81 101 GLN A O 1
ATOM 830 N N . HIS A 1 102 ? -20.641 3.307 20.286 1.00 45.75 102 HIS A N 1
ATOM 831 C CA . HIS A 1 102 ? -22.088 3.495 20.305 1.00 45.75 102 HIS A CA 1
ATOM 832 C C . HIS A 1 102 ? -22.664 2.871 21.577 1.00 45.75 102 HIS A C 1
ATOM 834 O O . HIS A 1 102 ? -22.225 1.752 21.931 1.00 45.75 102 HIS A O 1
#

Sequence (102 aa):
EGRGGKRTSSFYDIFPDIESLAKAYSVRRCTAKAADFDAFELSKFIDDQFYILTRIKKNVNDPLIRSVESCRLGLRRWGARFESNSQRPYFEGHERPDVVQH

Organism: NCBI:txid392033

Secondary structure (DSSP, 8-state):
----------HHHH-HHHHHHHHHHHHHHHHSSS----HHHHHHHHHHHHHHHH-----TTPPPSS-HHHHHHHHHHTT-EE-TT---EE-TTS--TTTS--

pLDDT: mean 77.13, std 14.16, range [41.75, 91.5]

Radius of gyration: 15.74 Å; chains: 1; bounding box: 38×24×55 Å